Protein AF-A0A813J8S9-F1 (afdb_monomer_lite)

Organism: Polarella glacialis (NCBI:txid89957)

Sequence (94 aa):
PPPPAPGAAVAMPQAPRDKLLLESIRRLIAKHGKQPAQFFQGMDVNRDGKLSAEEFAAGLIGLGVGEERSELRKFFLQIPGAVMGRLPIDRLSQ

Structure (mmCIF, N/CA/C/O backbone):
data_AF-A0A813J8S9-F1
#
_entry.id   AF-A0A813J8S9-F1
#
loop_
_atom_site.group_PDB
_atom_site.id
_atom_site.type_symbol
_atom_site.label_atom_id
_atom_site.label_alt_id
_atom_site.label_comp_id
_atom_site.label_asym_id
_atom_site.label_entity_id
_atom_site.label_seq_id
_atom_site.pdbx_PDB_ins_code
_atom_site.Cartn_x
_atom_site.Cartn_y
_atom_site.Cartn_z
_atom_site.occupancy
_atom_site.B_iso_or_equiv
_atom_site.auth_seq_id
_atom_site.auth_comp_id
_atom_site.auth_asym_id
_atom_site.auth_atom_id
_atom_site.pdbx_PDB_model_num
ATOM 1 N N . PRO A 1 1 ? 3.135 21.697 26.788 1.00 40.88 1 PRO A N 1
ATOM 2 C CA . PRO A 1 1 ? 3.893 20.817 25.862 1.00 40.88 1 PRO A CA 1
ATOM 3 C C . PRO A 1 1 ? 3.029 20.565 24.620 1.00 40.88 1 PRO A C 1
ATOM 5 O O . PRO A 1 1 ? 1.848 20.276 24.806 1.00 40.88 1 PRO A O 1
ATOM 8 N N . PRO A 1 2 ? 3.538 20.739 23.390 1.00 37.91 2 PRO A N 1
ATOM 9 C CA . PRO A 1 2 ? 2.781 20.376 22.195 1.00 37.91 2 PRO A CA 1
ATOM 10 C C . PRO A 1 2 ? 2.640 18.841 22.108 1.00 37.91 2 PRO A C 1
ATOM 12 O O . PRO A 1 2 ? 3.482 18.126 22.659 1.00 37.91 2 PRO A O 1
ATOM 15 N N . PRO A 1 3 ? 1.584 18.313 21.465 1.00 42.34 3 PRO A N 1
ATOM 16 C CA . PRO A 1 3 ? 1.425 16.874 21.281 1.00 42.34 3 PRO A CA 1
ATOM 17 C C . PRO A 1 3 ? 2.563 16.319 20.402 1.00 42.34 3 PRO A C 1
ATOM 19 O O . PRO A 1 3 ? 3.008 17.008 19.481 1.00 42.34 3 PRO A O 1
ATOM 22 N N . PRO A 1 4 ? 3.045 15.087 20.648 1.00 39.81 4 PRO A N 1
ATOM 23 C CA . PRO A 1 4 ? 4.003 14.448 19.759 1.00 39.81 4 PRO A CA 1
ATOM 24 C C . PRO A 1 4 ? 3.333 14.216 18.400 1.00 39.81 4 PRO A C 1
ATOM 26 O O . PRO A 1 4 ? 2.292 13.565 18.306 1.00 39.81 4 PRO A O 1
ATOM 29 N N . ALA A 1 5 ? 3.922 14.774 17.344 1.00 39.94 5 ALA A N 1
ATOM 30 C CA . ALA A 1 5 ? 3.547 14.465 15.973 1.00 39.94 5 ALA A CA 1
ATOM 31 C C . ALA A 1 5 ? 3.709 12.950 15.733 1.00 39.94 5 ALA A C 1
ATOM 33 O O . ALA A 1 5 ? 4.730 12.385 16.137 1.00 39.94 5 ALA A O 1
ATOM 34 N N . PRO A 1 6 ? 2.769 12.264 15.061 1.00 42.59 6 PRO A N 1
ATOM 35 C CA . PRO A 1 6 ? 2.949 10.872 14.674 1.00 42.59 6 PRO A CA 1
ATOM 36 C C . PRO A 1 6 ? 3.868 10.794 13.444 1.00 42.59 6 PRO A C 1
ATOM 38 O O . PRO A 1 6 ? 3.452 10.445 12.350 1.00 42.59 6 PRO A O 1
ATOM 41 N N . GLY A 1 7 ? 5.139 11.141 13.639 1.00 41.53 7 GLY A N 1
ATOM 42 C CA . GLY A 1 7 ? 6.257 10.833 12.751 1.00 41.53 7 GLY A CA 1
ATOM 43 C C . GLY A 1 7 ? 7.049 9.662 13.322 1.00 41.53 7 GLY A C 1
ATOM 44 O O . GLY A 1 7 ? 8.255 9.760 13.516 1.00 41.53 7 GLY A O 1
ATOM 45 N N . ALA A 1 8 ? 6.370 8.571 13.685 1.00 41.53 8 ALA A N 1
ATOM 46 C CA . ALA A 1 8 ? 7.047 7.341 14.071 1.00 41.53 8 ALA A CA 1
ATOM 47 C C . ALA A 1 8 ? 7.534 6.655 12.791 1.00 41.53 8 ALA A C 1
ATOM 49 O O . ALA A 1 8 ? 6.871 5.769 12.255 1.00 41.53 8 ALA A O 1
ATOM 50 N N . ALA A 1 9 ? 8.683 7.104 12.283 1.00 45.66 9 ALA A N 1
ATOM 51 C CA . ALA A 1 9 ? 9.488 6.337 11.349 1.00 45.66 9 ALA A CA 1
ATOM 52 C C . ALA A 1 9 ? 9.851 5.021 12.047 1.00 45.66 9 ALA A C 1
ATOM 54 O O . ALA A 1 9 ? 10.752 4.962 12.884 1.00 45.66 9 ALA A O 1
ATOM 55 N N . VAL A 1 10 ? 9.071 3.975 11.781 1.00 46.78 10 VAL A N 1
ATOM 56 C CA . VAL A 1 10 ? 9.330 2.647 12.321 1.00 46.78 10 VAL A CA 1
ATOM 57 C C . VAL A 1 10 ? 10.556 2.106 11.593 1.00 46.78 10 VAL A C 1
ATOM 59 O O . VAL A 1 10 ? 10.455 1.584 10.487 1.00 46.78 10 VAL A O 1
ATOM 62 N N . ALA A 1 11 ? 11.731 2.263 12.200 1.00 45.78 11 ALA A N 1
ATOM 63 C CA . ALA A 1 11 ? 12.942 1.578 11.774 1.00 45.78 11 ALA A CA 1
ATOM 64 C C . ALA A 1 11 ? 12.743 0.066 11.989 1.00 45.78 1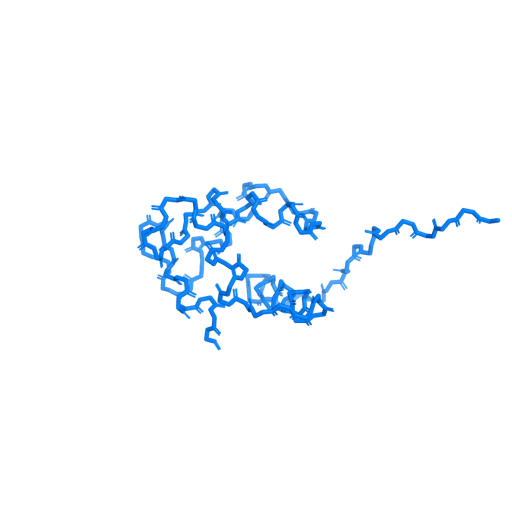1 ALA A C 1
ATOM 66 O O . ALA A 1 11 ? 12.857 -0.434 13.107 1.00 45.78 11 ALA A O 1
ATOM 67 N N . MET A 1 12 ? 12.369 -0.652 10.928 1.00 44.59 12 MET A N 1
ATOM 68 C CA . MET A 1 12 ? 12.200 -2.108 10.943 1.00 44.59 12 MET A CA 1
ATOM 69 C C . MET A 1 12 ? 13.495 -2.818 10.511 1.00 44.59 12 MET A C 1
ATOM 71 O O . MET A 1 12 ? 14.187 -2.327 9.616 1.00 44.59 12 MET A O 1
ATOM 75 N N . PRO A 1 13 ? 13.842 -3.967 11.126 1.00 43.06 13 PRO A N 1
ATOM 76 C CA . PRO A 1 13 ? 15.036 -4.739 10.789 1.00 43.06 13 PRO A CA 1
ATOM 77 C C . PRO A 1 13 ? 14.936 -5.341 9.377 1.00 43.06 13 PRO A C 1
ATOM 79 O O . PRO A 1 13 ? 13.844 -5.557 8.860 1.00 43.06 13 PRO A O 1
ATOM 82 N N . GLN A 1 14 ? 16.098 -5.603 8.772 1.00 45.12 14 GLN A N 1
ATOM 83 C CA . GLN A 1 14 ? 16.365 -5.929 7.358 1.00 45.12 14 GLN A CA 1
ATOM 84 C C . GLN A 1 14 ? 15.773 -7.270 6.852 1.00 45.12 14 GLN A C 1
ATOM 86 O O . GLN A 1 14 ? 16.486 -8.085 6.270 1.00 45.12 14 GLN A O 1
ATOM 91 N N . ALA A 1 15 ? 14.485 -7.538 7.063 1.00 48.66 15 ALA A N 1
ATOM 92 C CA . ALA A 1 15 ? 13.776 -8.574 6.309 1.00 48.66 15 ALA A CA 1
ATOM 93 C C . ALA A 1 15 ? 13.456 -8.043 4.889 1.00 48.66 15 ALA A C 1
ATOM 95 O O . ALA A 1 15 ? 13.576 -6.833 4.668 1.00 48.66 15 ALA A O 1
ATOM 96 N N . PRO A 1 16 ? 13.067 -8.894 3.916 1.00 61.75 16 PRO A N 1
ATOM 97 C CA . PRO A 1 16 ? 12.640 -8.426 2.596 1.00 61.75 16 PRO A CA 1
ATOM 98 C C . PRO A 1 16 ? 11.581 -7.327 2.766 1.00 61.75 16 PRO A C 1
ATOM 100 O O . PRO A 1 16 ? 10.507 -7.554 3.337 1.00 61.75 16 PRO A O 1
ATOM 103 N N . ARG A 1 17 ? 11.961 -6.094 2.397 1.00 62.78 17 ARG A N 1
ATOM 104 C CA . ARG A 1 17 ? 11.227 -4.860 2.731 1.00 62.78 17 ARG A CA 1
ATOM 105 C C . ARG A 1 17 ? 9.797 -4.890 2.191 1.00 62.78 17 ARG A C 1
ATOM 107 O O . ARG A 1 17 ? 8.898 -4.346 2.823 1.00 62.78 17 ARG A O 1
ATOM 114 N N . ASP A 1 18 ? 9.588 -5.588 1.079 1.00 63.56 18 ASP A N 1
ATOM 115 C CA . ASP A 1 18 ? 8.299 -5.837 0.437 1.00 63.56 18 ASP A CA 1
ATOM 116 C C . ASP A 1 18 ? 7.276 -6.480 1.389 1.00 63.56 18 ASP A C 1
ATOM 118 O O . ASP A 1 18 ? 6.173 -5.957 1.578 1.00 63.56 18 ASP A O 1
ATOM 122 N N . LYS A 1 19 ? 7.648 -7.580 2.049 1.00 67.06 19 LYS A N 1
ATOM 123 C CA . LYS A 1 19 ? 6.746 -8.324 2.931 1.00 67.06 19 LYS A CA 1
ATOM 124 C C . LYS A 1 19 ? 6.452 -7.558 4.220 1.00 67.06 19 LYS A C 1
ATOM 126 O O . LYS A 1 19 ? 5.316 -7.549 4.696 1.00 67.06 19 LYS A O 1
ATOM 131 N N . LEU A 1 20 ? 7.462 -6.871 4.756 1.00 72.19 20 LEU A N 1
ATOM 132 C CA . LEU A 1 20 ? 7.329 -6.054 5.964 1.00 72.19 20 LEU A CA 1
ATOM 133 C C . LEU A 1 20 ? 6.437 -4.835 5.754 1.00 72.19 20 LEU A C 1
ATOM 135 O O . LEU A 1 20 ? 5.670 -4.481 6.652 1.00 72.19 20 LEU A O 1
ATOM 139 N N . LEU A 1 21 ? 6.520 -4.193 4.589 1.00 75.56 21 LEU A N 1
ATOM 140 C CA . LEU A 1 21 ? 5.715 -3.020 4.283 1.00 75.56 21 LEU A CA 1
ATOM 141 C C . LEU A 1 21 ? 4.225 -3.379 4.274 1.00 75.56 21 LEU A C 1
ATOM 143 O O . LEU A 1 21 ? 3.447 -2.758 4.998 1.00 75.56 21 LEU A O 1
ATOM 147 N N . LEU A 1 22 ? 3.835 -4.431 3.543 1.00 78.56 22 LEU A N 1
ATOM 148 C CA . LEU A 1 22 ? 2.445 -4.894 3.503 1.00 78.56 22 LEU A CA 1
ATOM 149 C C . LEU A 1 22 ? 1.926 -5.265 4.898 1.00 78.56 22 LEU A C 1
ATOM 151 O O . LEU A 1 22 ? 0.820 -4.881 5.279 1.00 78.56 22 LEU A O 1
ATOM 155 N N . GLU A 1 23 ? 2.734 -5.968 5.689 1.00 81.94 23 GLU A N 1
ATOM 156 C CA . GLU A 1 23 ? 2.374 -6.342 7.056 1.00 81.94 23 GLU A CA 1
ATOM 157 C C . GLU A 1 23 ? 2.227 -5.116 7.977 1.00 81.94 23 GLU A C 1
ATOM 159 O O . GLU A 1 23 ? 1.324 -5.051 8.813 1.00 81.94 23 GLU A O 1
ATOM 164 N N . SER A 1 24 ? 3.068 -4.098 7.791 1.00 80.44 24 SER A N 1
ATOM 165 C CA . SER A 1 24 ? 2.996 -2.834 8.532 1.00 80.44 24 SER A CA 1
ATOM 166 C C . SER A 1 24 ? 1.736 -2.054 8.204 1.00 80.44 24 SER A C 1
ATOM 168 O O . SER A 1 24 ? 1.055 -1.568 9.104 1.00 80.44 24 SER A O 1
ATOM 170 N N . ILE A 1 25 ? 1.383 -1.996 6.924 1.00 79.50 25 ILE A N 1
ATOM 171 C CA . ILE A 1 25 ? 0.151 -1.375 6.444 1.00 79.50 25 ILE A CA 1
ATOM 172 C C . ILE A 1 25 ? -1.055 -2.103 7.032 1.00 79.50 25 ILE A C 1
ATOM 174 O O . ILE A 1 25 ? -1.939 -1.465 7.595 1.00 79.50 25 ILE A O 1
ATOM 178 N N . ARG A 1 26 ? -1.065 -3.441 7.002 1.00 82.88 26 ARG A N 1
ATOM 179 C CA . ARG A 1 26 ? -2.115 -4.255 7.636 1.00 82.88 26 ARG A CA 1
ATOM 180 C C . ARG A 1 26 ? -2.245 -3.960 9.127 1.00 82.88 26 ARG A C 1
ATOM 182 O O . ARG A 1 26 ? -3.360 -3.747 9.601 1.00 82.88 26 ARG A O 1
ATOM 189 N N . ARG A 1 27 ? -1.126 -3.884 9.856 1.00 82.88 27 ARG A N 1
ATOM 190 C CA . ARG A 1 27 ? -1.118 -3.498 11.275 1.00 82.88 27 ARG A CA 1
ATOM 191 C C . ARG A 1 27 ? -1.684 -2.098 11.489 1.00 82.88 27 ARG A C 1
ATOM 193 O O . ARG A 1 27 ? -2.452 -1.911 12.425 1.00 82.88 27 ARG A O 1
ATOM 200 N N . LEU A 1 28 ? -1.346 -1.130 10.637 1.00 82.12 28 LEU A N 1
ATOM 201 C CA . LEU A 1 28 ? 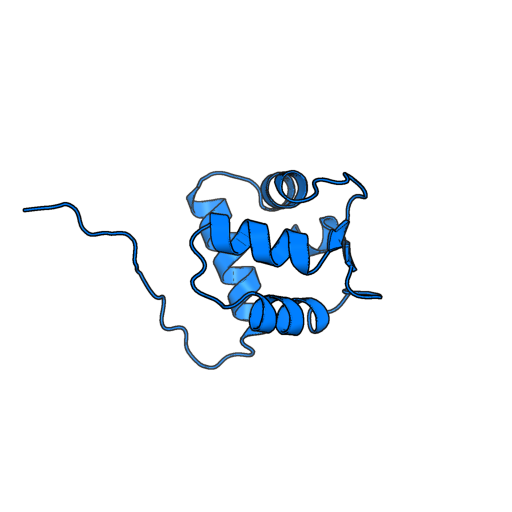-1.890 0.229 10.711 1.00 82.12 28 LEU A CA 1
ATOM 202 C C . LEU A 1 28 ? -3.405 0.239 10.473 1.00 82.12 28 LEU A C 1
ATOM 204 O O . LEU A 1 28 ? -4.141 0.817 11.266 1.00 82.12 28 LEU A O 1
ATOM 208 N N . ILE A 1 29 ? -3.889 -0.455 9.443 1.00 83.81 29 ILE A N 1
ATOM 209 C CA . ILE A 1 29 ? -5.323 -0.544 9.134 1.00 83.81 29 ILE A CA 1
ATOM 210 C C . ILE A 1 29 ? -6.093 -1.193 10.293 1.00 83.81 29 ILE A C 1
ATOM 212 O O . ILE A 1 29 ? -7.103 -0.649 10.745 1.00 83.81 29 ILE A O 1
ATOM 216 N N . ALA A 1 30 ? -5.574 -2.305 10.823 1.00 83.44 30 ALA A N 1
ATOM 217 C CA . ALA A 1 30 ? -6.150 -2.995 11.973 1.00 83.44 30 ALA A CA 1
ATOM 218 C C . ALA A 1 30 ? -6.126 -2.123 13.239 1.00 83.44 30 ALA A C 1
ATOM 220 O O . ALA A 1 30 ? -7.107 -2.082 13.978 1.00 83.44 30 ALA A O 1
ATOM 221 N N . LYS A 1 31 ? -5.048 -1.359 13.463 1.00 80.81 31 LYS A N 1
ATOM 222 C CA . LYS A 1 31 ? -4.941 -0.385 14.562 1.00 80.81 31 LYS A CA 1
ATOM 223 C C . LYS A 1 31 ? -5.997 0.720 14.460 1.00 80.81 31 LYS A C 1
ATOM 225 O O . LYS A 1 31 ? -6.466 1.207 15.482 1.00 80.81 31 LYS A O 1
ATOM 230 N N . HIS A 1 32 ? -6.398 1.088 13.245 1.00 77.25 32 HIS A N 1
ATOM 231 C CA . HIS A 1 32 ? -7.501 2.015 12.985 1.00 77.25 32 HIS A CA 1
ATOM 232 C C . HIS A 1 32 ? -8.895 1.358 13.050 1.00 77.25 32 HIS A C 1
ATOM 234 O O . HIS A 1 32 ? -9.887 2.023 12.755 1.00 77.25 32 HIS A O 1
ATOM 240 N N . GLY A 1 33 ? -8.995 0.073 13.415 1.00 79.50 33 GLY A N 1
ATOM 241 C CA . GLY A 1 33 ? -10.264 -0.655 13.519 1.00 79.50 33 GLY A CA 1
ATOM 242 C C . GLY A 1 33 ? -10.937 -0.932 12.173 1.00 79.50 33 GLY A C 1
ATOM 243 O O . GLY A 1 33 ? -12.126 -1.237 12.133 1.00 79.50 33 GLY A O 1
ATOM 244 N N . LYS A 1 34 ? -10.204 -0.805 11.061 1.00 82.50 34 LYS A N 1
ATOM 245 C CA . LYS A 1 34 ? -10.712 -1.085 9.714 1.00 82.50 34 LYS A CA 1
ATOM 246 C C . LYS A 1 34 ? -10.246 -2.457 9.247 1.00 82.50 34 LYS A C 1
ATOM 248 O O . LYS A 1 34 ? -9.208 -2.958 9.675 1.00 82.50 34 LYS A O 1
ATOM 253 N N . GLN A 1 35 ? -11.001 -3.058 8.332 1.00 85.56 35 GLN A N 1
ATOM 254 C CA . GLN A 1 35 ? -10.548 -4.266 7.652 1.00 85.56 35 GLN A CA 1
ATOM 255 C C . GLN A 1 35 ? -9.623 -3.905 6.481 1.00 85.56 35 GLN A C 1
ATOM 257 O O . GLN A 1 35 ? -9.944 -2.976 5.732 1.00 85.56 35 GLN A O 1
ATOM 262 N N . PRO A 1 36 ? -8.517 -4.648 6.267 1.00 83.44 36 PRO A N 1
ATOM 263 C CA . PRO A 1 36 ? -7.631 -4.455 5.120 1.00 83.44 36 PRO A CA 1
ATOM 264 C C . PRO A 1 36 ? -8.396 -4.431 3.797 1.00 83.44 36 PRO A C 1
ATOM 266 O O . PRO A 1 36 ? -8.198 -3.522 2.999 1.00 83.44 36 PRO A O 1
ATOM 269 N N . ALA A 1 37 ? -9.342 -5.358 3.615 1.00 84.06 37 ALA A N 1
ATOM 270 C CA . ALA A 1 37 ? -10.194 -5.428 2.429 1.00 84.06 37 ALA A CA 1
ATOM 271 C C . ALA A 1 37 ? -10.953 -4.118 2.163 1.00 84.06 37 ALA A C 1
ATOM 273 O O . ALA A 1 37 ? -10.858 -3.578 1.067 1.00 84.06 37 ALA A O 1
ATOM 274 N N . GLN A 1 38 ? -11.647 -3.566 3.167 1.00 86.69 38 GLN A N 1
ATOM 275 C CA . GLN A 1 38 ? -12.378 -2.298 3.027 1.00 86.69 38 GLN A CA 1
ATOM 276 C C . GLN A 1 38 ? -11.450 -1.113 2.772 1.00 86.69 38 GLN A C 1
ATOM 278 O O . GLN A 1 38 ? -11.797 -0.197 2.033 1.00 86.69 38 GLN A O 1
ATOM 283 N N . PHE A 1 39 ? -10.273 -1.111 3.392 1.00 87.25 39 PHE A N 1
ATOM 284 C CA . PHE A 1 39 ? -9.309 -0.040 3.197 1.00 87.25 39 PHE A CA 1
ATOM 285 C C . PHE A 1 39 ? -8.740 -0.042 1.774 1.00 87.2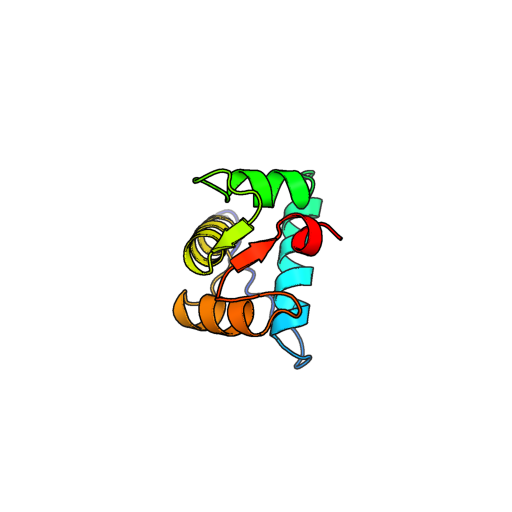5 39 PHE A C 1
ATOM 287 O O . PHE A 1 39 ? -8.731 0.997 1.120 1.00 87.25 39 PHE A O 1
ATOM 294 N N . PHE A 1 40 ? -8.336 -1.210 1.271 1.00 87.06 40 PHE A N 1
ATOM 295 C CA . PHE A 1 40 ? -7.846 -1.363 -0.097 1.00 87.06 40 PHE A CA 1
ATOM 296 C C . PHE A 1 40 ? -8.962 -1.190 -1.140 1.00 87.06 40 PHE A C 1
ATOM 298 O O . PHE A 1 40 ? -8.714 -0.582 -2.173 1.00 87.06 40 PHE A O 1
ATOM 305 N N . GLN A 1 41 ? -10.202 -1.607 -0.856 1.00 88.25 41 GLN A N 1
ATOM 306 C CA . GLN A 1 41 ? -11.374 -1.243 -1.670 1.00 88.25 41 GLN A CA 1
ATOM 307 C C . GLN A 1 41 ? -11.609 0.267 -1.711 1.00 88.25 41 GLN A C 1
ATOM 309 O O . GLN A 1 41 ? -12.000 0.797 -2.741 1.00 88.25 41 GLN A O 1
ATOM 314 N N . GLY A 1 42 ? -11.358 0.973 -0.607 1.00 86.38 42 GLY A N 1
ATOM 315 C CA . GLY A 1 42 ? -11.436 2.431 -0.574 1.00 86.38 42 GLY A CA 1
ATOM 316 C C . GLY A 1 42 ? -10.358 3.122 -1.415 1.00 86.38 42 GLY A C 1
ATOM 317 O O . GLY A 1 42 ? -10.567 4.255 -1.839 1.00 86.38 42 GLY A O 1
ATOM 318 N N . MET A 1 43 ? -9.223 2.458 -1.663 1.00 85.50 43 MET A N 1
ATOM 319 C CA . MET A 1 43 ? -8.178 2.949 -2.571 1.00 85.50 43 MET A CA 1
ATOM 320 C C . MET A 1 43 ? -8.453 2.638 -4.040 1.00 85.50 43 MET A C 1
ATOM 322 O O . MET A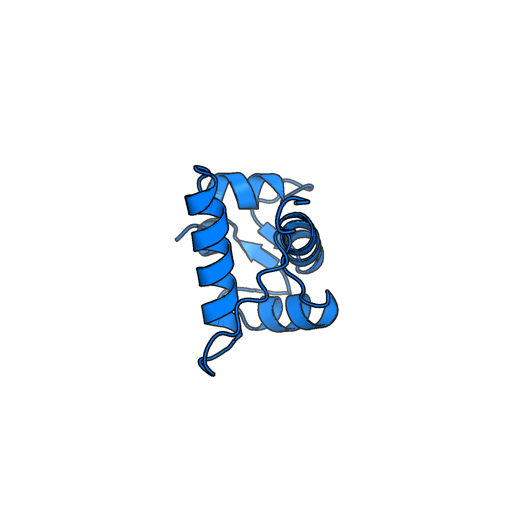 1 43 ? -7.894 3.304 -4.907 1.00 85.50 43 MET A O 1
ATOM 326 N N . ASP A 1 44 ? -9.260 1.618 -4.318 1.00 89.19 44 ASP A N 1
ATOM 327 C CA . ASP A 1 44 ? -9.635 1.212 -5.667 1.00 89.19 44 ASP A CA 1
ATOM 328 C C . ASP A 1 44 ? -10.674 2.190 -6.225 1.00 89.19 44 ASP A C 1
ATOM 330 O O . ASP A 1 44 ? -11.888 1.987 -6.148 1.00 89.19 44 ASP A O 1
ATOM 334 N N . VAL A 1 45 ? -10.174 3.316 -6.741 1.00 86.62 45 VAL A N 1
ATOM 335 C CA . VAL A 1 45 ? -10.996 4.423 -7.246 1.00 86.62 45 VAL A CA 1
ATOM 336 C C . VAL A 1 45 ? -11.808 3.969 -8.452 1.00 86.62 45 VAL A C 1
ATOM 338 O O . VAL A 1 45 ? -12.968 4.355 -8.603 1.00 86.62 45 VAL A O 1
ATOM 341 N N . ASN A 1 46 ? -11.196 3.145 -9.303 1.00 86.81 46 ASN A N 1
ATOM 342 C CA . ASN A 1 46 ? -11.832 2.630 -10.509 1.00 86.81 46 ASN A CA 1
ATOM 343 C C . ASN A 1 46 ? -12.766 1.433 -10.238 1.00 86.81 46 ASN A C 1
ATOM 345 O O . ASN A 1 46 ? -13.584 1.114 -11.101 1.00 86.81 46 ASN A O 1
ATOM 349 N N . ARG A 1 47 ? -12.709 0.839 -9.037 1.00 86.81 47 ARG A N 1
ATOM 350 C CA . ARG A 1 47 ? -13.542 -0.286 -8.586 1.00 86.81 47 ARG A CA 1
ATOM 351 C C . ARG A 1 47 ? -13.423 -1.531 -9.471 1.00 86.81 47 ARG A C 1
ATOM 353 O O . ARG A 1 47 ? -14.390 -2.278 -9.614 1.00 86.81 47 ARG A O 1
ATOM 360 N N . ASP A 1 48 ? -12.248 -1.773 -10.051 1.00 88.75 48 ASP A N 1
ATOM 361 C CA . ASP A 1 48 ? -11.955 -2.976 -10.848 1.00 88.75 48 ASP A CA 1
ATOM 362 C C . ASP A 1 48 ? -11.631 -4.198 -9.963 1.00 88.75 48 ASP A C 1
ATOM 364 O O . ASP A 1 48 ? -11.385 -5.300 -10.458 1.00 88.75 48 ASP A O 1
ATOM 368 N N . GLY A 1 49 ? -11.604 -4.030 -8.636 1.00 87.88 49 GLY A N 1
ATOM 369 C CA . GLY A 1 49 ? -11.226 -5.072 -7.681 1.00 87.88 49 GLY A CA 1
ATOM 370 C C . GLY A 1 49 ? -9.715 -5.318 -7.627 1.00 87.88 49 GLY A C 1
ATOM 371 O O . GLY A 1 49 ? -9.256 -6.303 -7.035 1.00 87.88 49 GLY A O 1
ATOM 372 N N . LYS A 1 50 ? -8.925 -4.437 -8.249 1.00 90.81 50 LYS A N 1
ATOM 373 C CA . LYS A 1 50 ? -7.465 -4.509 -8.325 1.00 90.81 50 LYS A CA 1
ATOM 374 C C . LYS A 1 50 ? -6.886 -3.139 -8.042 1.00 90.81 50 LYS A C 1
ATOM 376 O O . LYS A 1 50 ? -7.320 -2.159 -8.629 1.00 90.81 50 LYS A O 1
ATOM 381 N N . LEU A 1 51 ? -5.844 -3.097 -7.225 1.00 89.94 51 LEU A N 1
ATOM 382 C CA . LEU A 1 51 ? -5.067 -1.882 -7.058 1.00 89.94 51 LEU A CA 1
ATOM 383 C C . LEU A 1 51 ? -3.996 -1.801 -8.130 1.00 89.94 51 LEU A C 1
ATOM 385 O O . LEU A 1 51 ? -3.368 -2.799 -8.481 1.00 89.94 51 LEU A O 1
ATOM 389 N N . SER A 1 52 ? -3.788 -0.600 -8.641 1.00 90.31 52 SER A N 1
ATOM 390 C CA . SER A 1 52 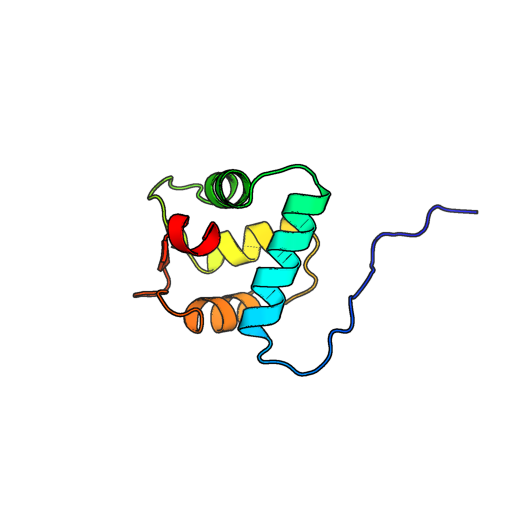? -2.629 -0.251 -9.450 1.00 90.31 52 SER A CA 1
ATOM 391 C C . SER A 1 52 ? -1.516 0.269 -8.543 1.00 90.31 52 SER A C 1
ATOM 393 O O . SER A 1 52 ? -1.768 0.759 -7.440 1.00 90.31 52 SER A O 1
ATOM 395 N N . ALA A 1 53 ? -0.272 0.241 -9.021 1.00 87.81 53 ALA A N 1
ATOM 396 C CA . ALA A 1 53 ? 0.869 0.741 -8.251 1.00 87.81 53 ALA A CA 1
ATOM 397 C C . ALA A 1 53 ? 0.710 2.221 -7.815 1.00 87.81 53 ALA A C 1
ATOM 399 O O . ALA A 1 53 ? 1.244 2.633 -6.787 1.00 87.81 53 ALA A O 1
ATOM 400 N N . GLU A 1 54 ? -0.054 3.015 -8.573 1.00 88.50 54 GLU A N 1
ATOM 401 C CA . GLU A 1 54 ? -0.375 4.415 -8.251 1.00 88.50 54 GLU A CA 1
ATOM 402 C C . GLU A 1 54 ? -1.399 4.542 -7.128 1.00 88.50 54 GLU A C 1
ATOM 404 O O . GLU A 1 54 ? -1.188 5.319 -6.201 1.00 88.50 54 GLU A O 1
ATOM 409 N N . GLU A 1 55 ? -2.479 3.761 -7.199 1.00 89.25 55 GLU A N 1
ATOM 410 C CA . GLU A 1 55 ? -3.552 3.735 -6.199 1.00 89.25 55 GLU A CA 1
ATOM 411 C C . GLU A 1 55 ? -3.012 3.246 -4.857 1.00 89.25 55 GLU A C 1
ATOM 413 O O . GLU A 1 55 ? -3.262 3.853 -3.816 1.00 89.25 55 GLU A O 1
ATOM 418 N N . PHE A 1 56 ? -2.175 2.208 -4.903 1.00 86.75 56 PHE A N 1
ATOM 419 C CA . PHE A 1 56 ? -1.459 1.713 -3.740 1.00 86.75 56 PHE A CA 1
ATOM 420 C C . PHE A 1 56 ? -0.561 2.804 -3.150 1.00 86.75 56 PHE A C 1
ATOM 422 O O . PHE A 1 56 ? -0.735 3.183 -1.995 1.00 86.75 56 PHE A O 1
ATOM 429 N N . ALA A 1 57 ? 0.350 3.383 -3.938 1.00 86.62 57 ALA A N 1
ATOM 430 C CA . ALA A 1 57 ? 1.261 4.408 -3.434 1.00 86.62 57 ALA A CA 1
ATOM 431 C C . ALA A 1 57 ? 0.521 5.632 -2.864 1.00 86.62 57 ALA A C 1
ATOM 433 O O . ALA A 1 57 ? 0.880 6.130 -1.798 1.00 86.62 57 ALA A O 1
ATOM 434 N N . ALA A 1 58 ? -0.529 6.102 -3.541 1.00 86.56 58 ALA A N 1
ATOM 435 C CA . ALA A 1 58 ? -1.336 7.228 -3.084 1.00 86.56 58 ALA A CA 1
ATOM 436 C C . ALA A 1 58 ? -2.036 6.933 -1.750 1.00 86.56 58 ALA A C 1
ATOM 438 O O . ALA A 1 58 ? -1.982 7.758 -0.836 1.00 86.56 58 ALA A O 1
ATOM 439 N N . GLY A 1 59 ? -2.642 5.752 -1.606 1.00 84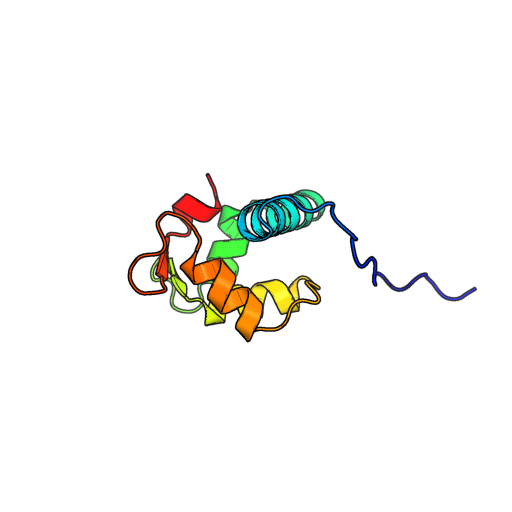.19 59 GLY A N 1
ATOM 440 C CA . GLY A 1 59 ? -3.320 5.374 -0.370 1.00 84.19 59 GLY A CA 1
ATOM 441 C C . GLY A 1 59 ? -2.370 5.149 0.806 1.00 84.19 59 GLY A C 1
ATOM 442 O O . GLY A 1 59 ? -2.717 5.468 1.942 1.00 84.19 59 GLY A O 1
ATOM 443 N N . LEU A 1 60 ? -1.148 4.676 0.551 1.00 81.44 60 LEU A N 1
ATOM 444 C CA . LEU A 1 60 ? -0.117 4.537 1.582 1.00 81.44 60 LEU A CA 1
ATOM 445 C C . LEU A 1 60 ? 0.425 5.874 2.069 1.00 81.44 60 LEU A C 1
ATOM 447 O O . LEU A 1 60 ? 0.555 6.078 3.275 1.00 81.44 60 LEU A O 1
ATOM 451 N N . ILE A 1 61 ? 0.673 6.805 1.151 1.00 82.38 61 ILE A N 1
ATOM 452 C CA . ILE A 1 61 ? 1.063 8.171 1.511 1.00 82.38 61 ILE A CA 1
ATOM 453 C C . ILE A 1 61 ? -0.045 8.821 2.349 1.00 82.38 61 ILE A C 1
ATOM 455 O O . ILE A 1 61 ? 0.242 9.432 3.375 1.00 82.38 61 ILE A O 1
ATOM 459 N N . GLY A 1 62 ? -1.315 8.621 1.975 1.00 76.81 62 GLY A N 1
ATOM 460 C CA . GLY A 1 62 ? -2.466 9.089 2.754 1.00 76.81 62 GLY A CA 1
ATOM 461 C C . GLY A 1 62 ? -2.590 8.453 4.146 1.00 76.81 62 GLY A C 1
ATOM 462 O O . GLY A 1 62 ? -3.125 9.080 5.056 1.00 76.81 62 GLY A O 1
ATOM 463 N N . LEU A 1 63 ? -2.064 7.238 4.336 1.00 75.75 63 LEU A N 1
ATOM 464 C CA . LEU A 1 63 ? -1.999 6.554 5.634 1.00 75.75 63 LEU A CA 1
ATOM 465 C C . LEU A 1 63 ? -0.823 7.036 6.508 1.00 75.75 63 LEU A C 1
ATOM 467 O O . LEU A 1 63 ? -0.750 6.676 7.681 1.00 75.75 63 LEU A O 1
ATOM 471 N N . GLY A 1 64 ? 0.090 7.844 5.958 1.00 74.44 64 GLY A N 1
ATOM 472 C CA . GLY A 1 64 ? 1.293 8.321 6.645 1.00 74.44 64 GLY A CA 1
ATOM 473 C C . GLY A 1 64 ? 2.521 7.427 6.455 1.00 74.44 64 GLY A C 1
ATOM 474 O O . GLY A 1 64 ? 3.466 7.508 7.239 1.00 74.44 64 GLY A O 1
ATOM 475 N N . VAL A 1 65 ? 2.533 6.568 5.431 1.00 75.38 65 VAL A N 1
ATOM 476 C CA . VAL A 1 65 ? 3.735 5.820 5.043 1.00 75.38 65 VAL A CA 1
ATOM 477 C C . VAL A 1 65 ? 4.707 6.790 4.368 1.00 75.38 65 VAL A C 1
ATOM 479 O O . VAL A 1 65 ? 4.442 7.283 3.274 1.00 75.38 65 VAL A O 1
ATOM 482 N N . GLY A 1 66 ? 5.833 7.067 5.026 1.00 69.44 66 GLY A N 1
ATOM 483 C CA . GLY A 1 66 ? 6.877 7.989 4.560 1.00 69.44 66 GLY A CA 1
ATOM 484 C C . GLY A 1 66 ? 7.792 7.427 3.468 1.00 69.44 66 GLY A C 1
ATOM 485 O O . GLY A 1 66 ? 8.974 7.745 3.456 1.00 69.44 66 GLY A O 1
ATOM 486 N N . GLU A 1 67 ? 7.267 6.576 2.588 1.00 75.88 67 GLU A N 1
ATOM 487 C CA . GLU A 1 67 ? 8.019 5.975 1.484 1.00 75.88 67 GLU A CA 1
ATOM 488 C C . GLU A 1 67 ? 7.757 6.742 0.181 1.00 75.88 67 GLU A C 1
ATOM 490 O O . GLU A 1 67 ? 6.659 7.255 -0.060 1.00 75.88 67 GLU A O 1
ATOM 495 N N . GLU A 1 68 ? 8.756 6.806 -0.699 1.00 78.94 68 GLU A N 1
ATOM 496 C CA . GLU A 1 68 ? 8.596 7.454 -1.998 1.00 78.94 68 GLU A CA 1
ATOM 497 C C . GLU A 1 68 ? 7.703 6.617 -2.927 1.00 78.94 68 GLU A C 1
ATOM 499 O O . GLU A 1 68 ? 7.808 5.391 -2.986 1.00 78.94 68 GLU A O 1
ATOM 504 N N . ARG A 1 69 ? 6.869 7.279 -3.740 1.00 80.06 69 ARG A N 1
ATOM 505 C CA . ARG A 1 69 ? 6.022 6.621 -4.751 1.00 80.06 69 ARG A CA 1
ATOM 506 C C . ARG A 1 69 ? 6.794 5.639 -5.633 1.00 80.06 69 ARG A C 1
ATOM 508 O O . ARG A 1 69 ? 6.250 4.591 -5.960 1.00 80.06 69 ARG A O 1
ATOM 515 N N . SER A 1 70 ? 8.020 5.966 -6.038 1.00 81.00 70 SER A N 1
ATOM 516 C CA . SER A 1 70 ? 8.832 5.104 -6.906 1.00 81.00 70 SER A CA 1
ATOM 517 C C . SER A 1 70 ? 9.216 3.801 -6.209 1.00 81.00 70 SER A C 1
ATOM 519 O O . SER A 1 70 ? 9.125 2.734 -6.813 1.00 81.00 70 SER A O 1
ATOM 521 N N . GLU A 1 71 ? 9.585 3.878 -4.931 1.00 82.00 71 GLU A N 1
ATOM 522 C CA . GLU A 1 71 ? 9.908 2.707 -4.114 1.00 82.00 71 GLU A CA 1
ATOM 523 C C . GLU A 1 71 ? 8.655 1.864 -3.881 1.00 82.00 71 GLU A C 1
ATOM 525 O O . GLU A 1 71 ? 8.659 0.665 -4.149 1.00 82.00 71 GLU A O 1
ATOM 530 N N . LEU A 1 72 ? 7.535 2.504 -3.531 1.00 81.88 72 LEU A N 1
ATOM 531 C CA . LEU A 1 72 ? 6.238 1.839 -3.395 1.00 81.88 72 LEU A CA 1
ATOM 532 C C . LEU A 1 72 ? 5.818 1.116 -4.682 1.00 81.88 72 LEU A C 1
ATOM 534 O O . LEU A 1 72 ? 5.323 -0.007 -4.607 1.00 81.88 72 LEU A O 1
ATOM 538 N N . ARG A 1 73 ? 6.061 1.703 -5.864 1.00 84.31 73 ARG A N 1
ATOM 539 C CA . ARG A 1 73 ? 5.809 1.034 -7.154 1.00 84.31 73 ARG A CA 1
ATOM 540 C C . ARG A 1 73 ? 6.705 -0.184 -7.357 1.00 84.31 73 ARG A C 1
ATOM 542 O O . ARG A 1 73 ? 6.214 -1.214 -7.812 1.00 84.31 73 ARG A O 1
ATOM 549 N N . LYS A 1 74 ? 8.000 -0.089 -7.041 1.00 82.88 74 LYS A N 1
ATOM 550 C CA . LYS A 1 74 ? 8.927 -1.227 -7.154 1.00 82.88 74 LYS A CA 1
ATOM 551 C C . LYS A 1 74 ? 8.505 -2.366 -6.233 1.00 82.88 74 LYS A C 1
ATOM 553 O O . LYS A 1 74 ? 8.415 -3.499 -6.692 1.00 82.88 74 LYS A O 1
ATOM 558 N N . PHE A 1 75 ? 8.172 -2.058 -4.980 1.00 79.75 75 PHE A N 1
ATOM 559 C CA . PHE A 1 75 ? 7.662 -3.051 -4.037 1.00 79.75 75 PHE A CA 1
ATOM 560 C C . PHE A 1 75 ? 6.373 -3.679 -4.536 1.00 79.75 75 PHE A C 1
ATOM 562 O O . PHE A 1 75 ? 6.246 -4.896 -4.529 1.00 79.75 75 PHE A O 1
ATOM 569 N N . PHE A 1 76 ? 5.450 -2.864 -5.038 1.00 83.38 76 PHE A N 1
ATOM 570 C CA . PHE A 1 76 ? 4.192 -3.340 -5.585 1.00 83.38 76 PHE A CA 1
ATOM 571 C C . PHE A 1 76 ? 4.391 -4.364 -6.712 1.00 83.38 76 PHE A C 1
ATOM 573 O O . PHE A 1 76 ? 3.737 -5.403 -6.724 1.00 83.38 76 PHE A O 1
ATOM 580 N N . LEU A 1 77 ? 5.333 -4.106 -7.624 1.00 84.38 77 LEU A N 1
ATOM 581 C CA . LEU A 1 77 ? 5.696 -5.028 -8.707 1.00 84.38 77 LEU A CA 1
ATOM 582 C C . LEU A 1 77 ? 6.372 -6.314 -8.208 1.00 84.38 77 LEU A C 1
ATOM 584 O O . LEU A 1 77 ? 6.332 -7.325 -8.903 1.00 84.38 77 LEU A O 1
ATOM 588 N N . GLN A 1 78 ? 6.988 -6.281 -7.027 1.00 80.81 78 GLN A N 1
ATOM 589 C CA . GLN A 1 78 ? 7.599 -7.447 -6.389 1.00 80.81 78 GLN A CA 1
ATOM 590 C C . GLN A 1 78 ? 6.600 -8.291 -5.589 1.00 80.81 78 GLN A C 1
ATOM 592 O O . GLN A 1 78 ? 6.937 -9.412 -5.206 1.00 80.81 78 GLN A O 1
ATOM 597 N N . ILE A 1 79 ? 5.375 -7.803 -5.347 1.00 79.81 79 ILE A N 1
ATOM 598 C CA . ILE A 1 79 ? 4.376 -8.578 -4.610 1.00 79.81 79 ILE A CA 1
ATOM 599 C C . ILE A 1 79 ? 3.992 -9.816 -5.436 1.00 79.81 79 ILE A C 1
ATOM 601 O O . ILE A 1 79 ? 3.540 -9.686 -6.578 1.00 79.81 79 ILE A O 1
ATOM 605 N N . PRO A 1 80 ? 4.109 -11.032 -4.875 1.00 74.38 80 PRO A N 1
ATOM 606 C CA . PRO A 1 80 ? 3.703 -12.245 -5.569 1.00 74.38 80 PRO A CA 1
ATOM 607 C C . PRO A 1 80 ? 2.203 -12.201 -5.889 1.00 74.38 80 PRO A C 1
ATOM 609 O O . PRO A 1 80 ? 1.358 -12.114 -4.999 1.00 74.38 80 PRO A O 1
ATOM 612 N N . GLY A 1 81 ? 1.877 -12.261 -7.182 1.00 76.19 81 GLY A N 1
ATOM 613 C CA . GLY A 1 81 ? 0.511 -12.108 -7.691 1.00 76.19 81 GLY A CA 1
ATOM 614 C C . GLY A 1 81 ? 0.197 -10.726 -8.269 1.00 76.19 81 GLY A C 1
ATOM 615 O O . GLY A 1 81 ? -0.896 -10.548 -8.806 1.00 76.19 81 GLY A O 1
ATOM 616 N N . ALA A 1 82 ? 1.135 -9.773 -8.219 1.00 80.88 82 ALA A N 1
ATOM 617 C CA . ALA A 1 82 ? 1.059 -8.559 -9.019 1.00 80.88 82 ALA A CA 1
ATOM 618 C C . ALA A 1 82 ? 1.335 -8.918 -10.487 1.00 80.88 82 ALA A C 1
ATOM 620 O O . ALA A 1 82 ? 2.475 -9.127 -10.898 1.00 80.88 82 ALA A O 1
ATOM 621 N N . VAL A 1 83 ? 0.276 -9.027 -11.286 1.00 77.25 83 VAL A N 1
ATOM 622 C CA . VAL A 1 83 ? 0.373 -9.335 -12.717 1.00 77.25 83 VAL A CA 1
ATOM 623 C C . VAL A 1 83 ? 0.149 -8.037 -13.484 1.00 77.25 83 VAL A C 1
ATOM 625 O O . VAL A 1 83 ? -0.837 -7.340 -13.254 1.00 77.25 83 VAL A O 1
ATOM 628 N N . MET A 1 84 ? 1.080 -7.678 -14.374 1.00 80.12 84 MET A N 1
ATOM 629 C CA . MET A 1 84 ? 1.018 -6.441 -15.176 1.00 80.12 84 MET A CA 1
ATOM 630 C C . MET A 1 84 ? 0.866 -5.148 -14.348 1.00 80.12 84 MET A C 1
ATOM 632 O O . MET A 1 84 ? 0.172 -4.218 -14.752 1.00 80.12 84 MET A O 1
ATOM 636 N N . GLY A 1 85 ? 1.484 -5.077 -13.165 1.00 82.25 85 GLY A N 1
ATOM 637 C CA . GLY A 1 85 ? 1.384 -3.884 -12.316 1.00 82.25 85 GLY A CA 1
ATOM 638 C C . GLY A 1 85 ? -0.007 -3.658 -11.718 1.00 82.25 85 GLY A C 1
ATOM 639 O O . GLY A 1 85 ? -0.299 -2.548 -11.268 1.00 82.25 85 GLY A O 1
ATOM 640 N N . ARG A 1 86 ? -0.839 -4.707 -11.668 1.00 86.56 86 ARG A N 1
ATOM 641 C CA . ARG A 1 86 ? -2.088 -4.743 -10.907 1.00 86.56 86 ARG A CA 1
ATOM 642 C C . ARG A 1 86 ? -2.080 -5.887 -9.905 1.00 86.56 86 ARG A C 1
ATOM 644 O O . ARG A 1 86 ? -1.680 -7.004 -10.227 1.00 86.56 86 ARG A O 1
ATOM 651 N N . LEU A 1 87 ? -2.567 -5.612 -8.702 1.00 87.44 87 LEU A N 1
ATOM 652 C CA . LEU A 1 87 ? -2.649 -6.575 -7.611 1.00 87.44 87 LEU A CA 1
ATOM 653 C C . LEU A 1 87 ? -4.108 -6.684 -7.158 1.00 87.44 87 LEU A C 1
ATOM 655 O O . LEU A 1 87 ? -4.692 -5.675 -6.755 1.00 87.44 87 LEU A O 1
ATOM 659 N N . PRO A 1 88 ? -4.719 -7.878 -7.221 1.00 88.75 88 PRO A N 1
ATOM 660 C CA . PRO A 1 88 ? -6.080 -8.084 -6.745 1.00 88.75 88 PRO A CA 1
ATOM 661 C C . PRO A 1 88 ? -6.211 -7.728 -5.264 1.00 88.75 88 PRO A C 1
ATOM 663 O O . PRO A 1 88 ? -5.390 -8.147 -4.446 1.00 88.75 88 PRO A O 1
ATOM 666 N N . ILE A 1 89 ? -7.266 -6.998 -4.904 1.00 86.94 89 ILE A N 1
ATOM 667 C CA . ILE A 1 89 ? -7.498 -6.570 -3.515 1.00 86.94 89 ILE A CA 1
ATOM 668 C C . ILE A 1 89 ? -7.661 -7.771 -2.585 1.00 86.94 89 ILE A C 1
ATOM 670 O O . ILE A 1 89 ? -7.175 -7.748 -1.457 1.00 86.94 89 ILE A O 1
ATOM 674 N N . ASP A 1 90 ? -8.266 -8.847 -3.086 1.00 85.50 90 ASP A N 1
ATOM 675 C CA . ASP A 1 90 ? -8.435 -10.101 -2.353 1.00 85.50 90 ASP A CA 1
ATOM 676 C C . ASP A 1 90 ? -7.093 -10.629 -1.805 1.00 85.50 90 ASP A C 1
ATOM 678 O O . ASP A 1 90 ? -6.973 -10.936 -0.618 1.00 85.50 90 ASP A O 1
ATOM 682 N N . ARG A 1 91 ? -6.026 -10.567 -2.617 1.00 83.06 91 ARG A N 1
ATOM 683 C CA . ARG A 1 91 ? -4.660 -10.949 -2.213 1.00 83.06 91 ARG A CA 1
ATOM 684 C C . ARG A 1 91 ? -4.078 -10.038 -1.139 1.00 83.06 91 ARG A C 1
ATOM 686 O O . ARG A 1 91 ? -3.328 -10.499 -0.286 1.00 83.06 91 ARG A O 1
ATOM 693 N N . LEU A 1 92 ? -4.413 -8.751 -1.170 1.00 78.56 92 LEU A N 1
ATOM 694 C CA . LEU A 1 92 ? -3.992 -7.793 -0.148 1.00 78.56 92 LEU A CA 1
ATOM 695 C C . LEU A 1 92 ? -4.765 -7.962 1.164 1.00 78.56 92 LEU A C 1
ATOM 697 O O . LEU A 1 92 ? -4.242 -7.577 2.214 1.00 78.56 92 LEU A O 1
ATOM 701 N N . SER A 1 93 ? -5.955 -8.564 1.124 1.00 72.56 93 SER A N 1
ATOM 702 C CA . SER A 1 93 ? -6.762 -8.874 2.306 1.00 72.56 93 SER A CA 1
ATOM 703 C C . SER A 1 93 ? -6.516 -10.247 2.940 1.00 72.56 93 SER A C 1
ATOM 705 O O . SER A 1 93 ? -6.857 -10.396 4.110 1.00 72.56 93 SER A O 1
ATOM 707 N N . GLN A 1 94 ? -5.926 -11.201 2.209 1.00 64.12 94 GLN A N 1
ATOM 708 C CA . GLN A 1 94 ? -5.583 -12.557 2.682 1.00 64.12 94 GLN A CA 1
ATOM 709 C C . GLN A 1 94 ? -4.359 -12.575 3.602 1.00 64.12 94 GLN A C 1
ATOM 711 O O . GLN A 1 94 ? -4.458 -13.065 4.741 1.00 64.12 94 GLN A O 1
#

pLDDT: mean 75.33, std 15.32, range [37.91, 90.81]

Secondary structure (DSSP, 8-state):
-PPPPS-------SS-HHHHHHHHHHHHHHHTT--HHHHHHHH-SS-SSEEEHHHHHHHHHHTT----HHHHHHHHHHSTT-BTTEEEHHHHH-

Radius of gyration: 13.46 Å; chains: 1; bounding box: 30×33×41 Å

Foldseek 3Di:
DDDDDPPPPPPDPPDPVLVVVLVVVCVLCVVVVHQLLVLLCVLPPVNPQKDALQSQLVSCVVSVNPDDSVVSQVSQCVPVQCDPRIHGSVVSRD

InterPro domains:
  IPR002048 EF-hand domain [PS50222] (31-66)
  IPR011992 EF-hand domain pair [SSF47473] (23-78)
  IPR018247 EF-Hand 1, calcium-binding site [PS00018] (44-56)